Protein AF-A0A9K3D273-F1 (afdb_monomer)

Organism: NCBI:txid797122

InterPro domains:
  IPR017853 Glycoside hydrolase superfamily [SSF51445] (7-87)

Solvent-accessible surface area (backbone atoms only — not comparable to full-atom values): 5950 Å² total; per-residue (Å²): 141,81,64,66,64,63,53,50,53,51,54,56,59,64,67,64,77,63,84,46,80,44,71,42,87,85,80,72,42,43,26,36,65,80,79,64,44,76,57,82,84,44,63,51,76,54,61,43,90,50,90,68,61,60,55,39,62,68,66,84,43,99,76,52,38,65,15,70,64,49,52,54,50,37,51,75,73,65,42,76,43,72,49,74,55,82,56,70,72,65,65,71,77,106

Foldseek 3Di:
DPVPVVVVVVVVVVVPCDWDWDADPVVRFIATPVPRDTDDADEEEQFQDDPVRDADQDDDDPNGHDHPVVVVVCVVVPGDDYHYDDDPVNVVVD

Secondary structure (DSSP, 8-state):
---HHHHHHHHHHHTT----EEE-TTT--EEETTT-PBP---EEEE---SSSSS-B-SS--TTTB--HHHHHHHHHTT--EEEE---HHHHS--

Sequence (94 aa):
MRGGSTLLCVLLLVSCVLGYIRVDPVTQRFYDEEDGAQIYMHGVNAVYKAHPYIPSINGFDPETTLSQTDVDLMVEWGFNVVRLGRYQYCLRVL

Radius of gyration: 19.55 Å; Cα contacts (8 Å, |Δi|>4): 99; chains: 1; bounding box: 48×38×48 Å

pLDDT: mean 77.74, std 15.38, range [41.59, 94.06]

Mean predicted aligned error: 11.2 Å

Structure (mmCIF, N/CA/C/O backbone):
data_AF-A0A9K3D273-F1
#
_entry.id   AF-A0A9K3D273-F1
#
loop_
_atom_site.group_PDB
_atom_site.id
_atom_site.type_symbol
_atom_site.label_atom_id
_atom_site.label_alt_id
_atom_site.label_comp_id
_atom_site.label_asym_id
_atom_site.label_entity_id
_atom_site.label_seq_id
_atom_site.pdbx_PDB_ins_code
_atom_site.Cartn_x
_atom_site.Cartn_y
_atom_site.Cartn_z
_atom_site.occupancy
_atom_site.B_iso_or_equiv
_atom_site.auth_seq_id
_atom_site.auth_comp_id
_atom_site.auth_asym_id
_atom_site.auth_atom_id
_atom_site.pdbx_PDB_model_num
ATOM 1 N N . MET A 1 1 ? 34.118 12.850 31.997 1.00 46.09 1 MET A N 1
ATOM 2 C CA . MET A 1 1 ? 33.047 13.007 30.987 1.00 46.09 1 MET A CA 1
ATOM 3 C C . MET A 1 1 ? 32.674 11.622 30.441 1.00 46.09 1 MET A C 1
ATOM 5 O O . MET A 1 1 ? 33.263 11.182 29.469 1.00 46.09 1 MET A O 1
ATOM 9 N N . ARG A 1 2 ? 31.792 10.871 31.125 1.00 52.25 2 ARG A N 1
ATOM 10 C CA . ARG A 1 2 ? 31.402 9.477 30.779 1.00 52.25 2 ARG A CA 1
ATOM 11 C C . ARG A 1 2 ? 29.894 9.321 30.480 1.00 52.25 2 ARG A C 1
ATOM 13 O O . ARG A 1 2 ? 29.401 8.208 30.408 1.00 52.25 2 ARG A O 1
ATOM 20 N N . GLY A 1 3 ? 29.163 10.429 30.318 1.00 54.88 3 GLY A N 1
ATOM 21 C CA . GLY A 1 3 ? 27.700 10.434 30.149 1.00 54.88 3 GLY A CA 1
ATOM 22 C C . GLY A 1 3 ? 27.190 10.390 28.703 1.00 54.88 3 GLY A C 1
ATOM 23 O O . GLY A 1 3 ? 25.988 10.307 28.500 1.00 54.88 3 GLY A O 1
ATOM 24 N N . GLY A 1 4 ? 28.071 10.455 27.696 1.00 58.66 4 GLY A N 1
ATOM 25 C CA . GLY A 1 4 ? 27.648 10.512 26.287 1.00 58.66 4 GLY A CA 1
ATOM 26 C C . GLY A 1 4 ? 27.147 9.176 25.729 1.00 58.66 4 GLY A C 1
ATOM 27 O O . GLY A 1 4 ? 26.215 9.157 24.936 1.00 58.66 4 GLY A O 1
ATOM 28 N N . SER A 1 5 ? 27.726 8.056 26.176 1.00 59.41 5 SER A N 1
ATOM 29 C CA . SER A 1 5 ? 27.402 6.716 25.659 1.00 59.41 5 SER A CA 1
ATOM 30 C C . SER A 1 5 ? 26.043 6.208 26.158 1.00 59.41 5 SER A C 1
ATOM 32 O O . SER A 1 5 ? 25.238 5.697 25.386 1.00 59.41 5 SER A O 1
ATOM 34 N N . THR A 1 6 ? 25.724 6.436 27.435 1.00 65.12 6 THR A N 1
ATOM 35 C CA . THR A 1 6 ? 24.417 6.086 28.009 1.00 65.12 6 THR A CA 1
ATOM 36 C C . THR A 1 6 ? 23.284 6.952 27.463 1.00 65.12 6 THR A C 1
ATOM 38 O O . THR A 1 6 ? 22.208 6.426 27.200 1.00 65.12 6 THR A O 1
ATOM 41 N N . LEU A 1 7 ? 23.520 8.249 27.231 1.00 61.31 7 LEU A N 1
ATOM 42 C CA . LEU A 1 7 ? 22.524 9.140 26.626 1.00 61.31 7 LEU A CA 1
ATO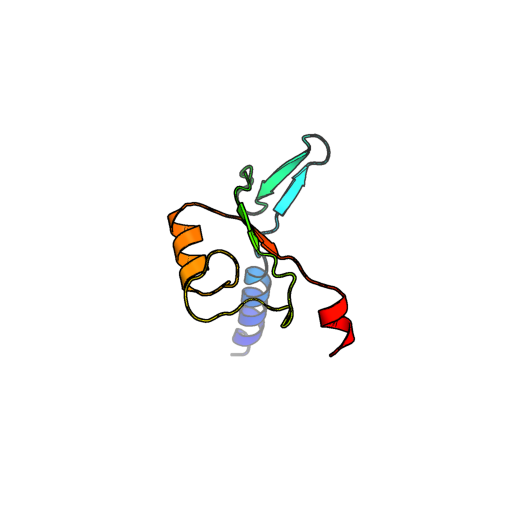M 43 C C . LEU A 1 7 ? 22.220 8.750 25.167 1.00 61.31 7 LEU A C 1
ATOM 45 O O . LEU A 1 7 ? 21.060 8.741 24.766 1.00 61.31 7 LEU A O 1
ATOM 49 N N . LEU A 1 8 ? 23.249 8.363 24.402 1.00 62.69 8 LEU A N 1
ATOM 50 C CA . LEU A 1 8 ? 23.110 7.876 23.027 1.00 62.69 8 LEU A CA 1
ATOM 51 C C . LEU A 1 8 ? 22.313 6.563 22.959 1.00 62.69 8 LEU A C 1
ATOM 53 O O . LEU A 1 8 ? 21.435 6.430 22.111 1.00 62.69 8 LEU A O 1
ATOM 57 N N . CYS A 1 9 ? 22.561 5.623 23.878 1.00 58.00 9 CYS A N 1
ATOM 58 C CA . CYS A 1 9 ? 21.781 4.384 23.970 1.00 58.00 9 CYS A CA 1
ATOM 59 C C . CYS A 1 9 ? 20.304 4.639 24.306 1.00 58.00 9 CYS A C 1
ATOM 61 O O . CYS A 1 9 ? 19.437 3.979 23.743 1.00 58.00 9 CYS A O 1
ATOM 63 N N . VAL A 1 10 ? 19.995 5.601 25.184 1.00 60.97 10 VAL A N 1
ATOM 64 C CA . VAL A 1 10 ? 18.600 5.963 25.500 1.00 60.97 10 VAL A CA 1
ATOM 65 C C . VAL A 1 10 ? 17.912 6.634 24.305 1.00 60.97 10 VAL A C 1
ATOM 67 O O . VAL A 1 10 ? 16.777 6.288 23.994 1.00 60.97 10 VAL A O 1
ATOM 70 N N . LEU A 1 11 ? 18.602 7.521 23.581 1.00 59.84 11 LEU A N 1
ATOM 71 C CA . LEU A 1 11 ? 18.090 8.132 22.344 1.00 59.84 11 LEU A CA 1
ATOM 72 C C . LEU A 1 11 ? 17.805 7.094 21.243 1.00 59.84 11 LEU A C 1
ATOM 74 O O . LEU A 1 11 ? 16.778 7.180 20.572 1.00 59.84 11 LEU A O 1
ATOM 78 N N . LEU A 1 12 ? 18.665 6.082 21.097 1.00 59.28 12 LEU A N 1
ATOM 79 C CA . LEU A 1 12 ? 18.462 4.973 20.155 1.00 59.28 12 LEU A CA 1
ATOM 80 C C . LEU A 1 12 ? 17.267 4.082 20.528 1.00 59.28 12 LEU A C 1
ATOM 82 O O . LEU A 1 12 ? 16.562 3.614 19.639 1.00 59.28 12 LEU A O 1
ATOM 86 N N . LEU A 1 13 ? 17.008 3.871 21.822 1.00 57.16 13 LEU A N 1
ATOM 87 C CA . LEU A 1 13 ? 15.851 3.094 22.282 1.00 57.16 13 LEU A CA 1
ATOM 88 C C . LEU A 1 13 ? 14.521 3.833 22.060 1.00 57.16 13 LEU A C 1
ATOM 90 O O . LEU A 1 13 ? 13.526 3.193 21.731 1.00 57.16 13 LEU A O 1
ATOM 94 N N . VAL A 1 14 ? 14.501 5.166 22.186 1.00 55.00 14 VAL A N 1
ATOM 95 C CA . VAL A 1 14 ? 13.298 5.992 21.953 1.00 55.00 14 VAL A CA 1
ATOM 96 C C . VAL A 1 14 ? 12.941 6.084 20.462 1.00 55.00 14 VAL A C 1
ATOM 98 O O . VAL A 1 14 ? 11.767 6.105 20.116 1.00 55.00 14 VAL A O 1
ATOM 101 N N . SER A 1 15 ? 13.930 6.049 19.566 1.00 55.59 15 SER A N 1
ATOM 102 C CA . SER A 1 15 ? 13.715 6.037 18.108 1.00 55.59 15 SER A CA 1
ATOM 103 C C . SER A 1 15 ? 13.076 4.743 17.576 1.00 55.59 15 SER A C 1
ATOM 105 O O . SER A 1 15 ? 12.717 4.687 16.402 1.00 55.59 15 SER A O 1
ATOM 107 N N . CYS A 1 16 ? 12.959 3.693 18.392 1.00 48.44 16 CYS A N 1
ATOM 108 C CA . CYS A 1 16 ? 12.460 2.389 17.950 1.00 48.44 16 CYS A CA 1
ATOM 109 C C . CYS A 1 16 ? 10.923 2.275 17.982 1.00 48.44 16 CYS A C 1
ATOM 111 O O . CYS A 1 16 ? 10.381 1.209 17.693 1.00 48.44 16 CYS A O 1
ATOM 113 N N . VAL A 1 17 ? 10.205 3.354 18.311 1.00 53.16 17 VAL A N 1
ATOM 114 C CA . VAL A 1 17 ? 8.744 3.423 18.153 1.00 53.16 17 VAL A CA 1
ATOM 115 C C . VAL A 1 17 ? 8.435 3.680 16.675 1.00 53.16 17 VAL A C 1
ATOM 117 O O . VAL A 1 17 ? 8.041 4.765 16.275 1.00 53.16 17 VAL A O 1
ATOM 120 N N . LEU A 1 18 ? 8.732 2.688 15.838 1.00 56.00 18 LEU A N 1
ATOM 121 C CA . LEU A 1 18 ? 8.370 2.667 14.425 1.00 56.00 18 LEU A CA 1
ATOM 122 C C . LEU A 1 18 ? 6.896 2.270 14.302 1.00 56.00 18 LEU A C 1
ATOM 124 O O . LEU A 1 18 ? 6.476 1.289 14.922 1.00 56.00 18 LEU A O 1
ATOM 128 N N . GLY A 1 19 ? 6.152 3.044 13.505 1.00 60.12 19 GLY A N 1
ATOM 129 C CA . GLY A 1 19 ? 4.711 2.936 13.274 1.00 60.12 19 GLY A CA 1
ATOM 130 C C . GLY A 1 19 ? 4.204 1.497 13.218 1.00 60.12 19 GLY A C 1
ATOM 131 O O . GLY A 1 19 ? 4.597 0.693 12.368 1.00 60.12 19 GLY A O 1
ATOM 132 N N . TYR A 1 20 ? 3.328 1.174 14.163 1.00 81.12 20 TYR A N 1
ATOM 133 C CA . TYR A 1 20 ? 2.662 -0.114 14.266 1.00 81.12 20 TYR A CA 1
ATOM 134 C C . TYR A 1 20 ? 1.211 0.060 13.827 1.00 81.12 20 TYR A C 1
ATOM 136 O O . TYR A 1 20 ? 0.527 0.978 14.270 1.00 81.12 20 TYR A O 1
ATOM 144 N N . ILE A 1 21 ? 0.722 -0.830 12.966 1.00 87.56 21 ILE A N 1
ATOM 145 C CA . ILE A 1 21 ? -0.689 -0.844 12.574 1.00 87.56 21 ILE A CA 1
ATOM 146 C C . ILE A 1 21 ? -1.433 -1.758 13.544 1.00 87.56 21 ILE A C 1
ATOM 148 O O . ILE A 1 21 ? -1.158 -2.961 13.597 1.00 87.56 21 ILE A O 1
ATOM 152 N N . ARG A 1 22 ? -2.409 -1.215 14.274 1.00 89.94 22 ARG A N 1
ATOM 153 C CA . ARG A 1 22 ? -3.301 -2.015 15.126 1.00 89.94 22 ARG A CA 1
ATOM 154 C C . ARG A 1 22 ? -4.624 -2.311 14.442 1.00 89.94 22 ARG A C 1
ATOM 156 O O . ARG A 1 22 ? -5.102 -1.548 13.605 1.00 89.94 22 ARG A O 1
ATOM 163 N N . VAL A 1 23 ? -5.243 -3.406 14.869 1.00 90.62 23 VAL A N 1
ATOM 164 C CA . VAL A 1 23 ? -6.618 -3.760 14.513 1.00 90.62 23 VAL A CA 1
ATOM 165 C C . VAL A 1 23 ? -7.460 -3.705 15.775 1.00 90.62 23 VAL A C 1
ATOM 167 O O . VAL A 1 23 ? -7.155 -4.385 16.753 1.00 90.62 23 VAL A O 1
ATOM 170 N N . ASP A 1 24 ? -8.522 -2.910 15.754 1.00 90.56 24 ASP A N 1
ATOM 171 C CA . ASP A 1 24 ? -9.519 -2.923 16.822 1.00 90.56 24 ASP A CA 1
ATOM 172 C C . ASP A 1 24 ? -10.417 -4.169 16.659 1.00 90.56 24 ASP A C 1
ATOM 174 O O . ASP A 1 24 ? -11.091 -4.296 15.634 1.00 90.56 24 ASP A O 1
ATOM 178 N N . PRO A 1 25 ? -10.457 -5.101 17.630 1.00 90.50 25 PRO A N 1
ATOM 179 C CA . PRO A 1 25 ? -11.245 -6.329 17.518 1.00 90.50 25 PRO A CA 1
ATOM 180 C C . PRO A 1 25 ? -12.762 -6.090 17.562 1.00 90.50 25 PRO A C 1
ATOM 182 O O . PRO A 1 25 ? -13.517 -6.957 17.124 1.00 90.50 25 PRO A O 1
ATOM 185 N N . VAL A 1 26 ? -13.217 -4.944 18.082 1.00 93.19 26 VAL A N 1
ATOM 186 C CA . VAL A 1 26 ? -14.641 -4.598 18.188 1.00 93.19 26 VAL A CA 1
ATOM 187 C C . VAL A 1 26 ? -15.121 -3.941 16.900 1.00 93.19 26 VAL A C 1
ATOM 189 O O . VAL A 1 26 ? -16.138 -4.348 16.343 1.00 93.19 26 VAL A O 1
ATOM 192 N N . THR A 1 27 ? -14.391 -2.936 16.409 1.00 91.75 27 THR A N 1
ATOM 193 C CA . THR A 1 27 ? -14.783 -2.195 15.197 1.00 91.75 27 THR A CA 1
ATOM 194 C C . THR A 1 27 ? -14.233 -2.794 13.901 1.00 91.75 27 THR A C 1
ATOM 196 O O . THR A 1 27 ? -14.693 -2.411 12.826 1.00 91.75 27 THR A O 1
ATOM 199 N N . GLN A 1 28 ? -13.284 -3.734 13.993 1.00 91.38 28 GLN A N 1
ATOM 200 C CA . GLN A 1 28 ? -12.591 -4.388 12.872 1.00 91.38 28 GLN A CA 1
ATOM 201 C C . GLN A 1 28 ? -11.894 -3.405 11.918 1.00 91.38 28 GLN A C 1
ATOM 203 O O . GLN A 1 28 ? -11.794 -3.645 10.715 1.00 91.38 28 GLN A O 1
ATOM 208 N N . ARG A 1 29 ? -11.415 -2.278 12.452 1.00 91.25 29 ARG A N 1
ATOM 209 C CA . ARG A 1 29 ? -10.740 -1.218 11.692 1.00 91.25 29 ARG A CA 1
ATOM 210 C C . ARG A 1 29 ? -9.244 -1.198 11.966 1.00 91.25 29 ARG A C 1
ATOM 212 O O . ARG A 1 29 ? -8.801 -1.548 13.060 1.00 91.25 29 ARG A O 1
ATOM 219 N N . PHE A 1 30 ? -8.495 -0.746 10.964 1.00 91.75 30 PHE A N 1
ATOM 220 C CA . PHE A 1 30 ? -7.065 -0.486 11.068 1.00 91.75 30 PHE A CA 1
ATOM 221 C C . PHE A 1 30 ? -6.826 0.928 11.580 1.00 91.75 30 PHE A C 1
ATOM 223 O O . PHE A 1 30 ? -7.436 1.877 11.081 1.00 91.75 30 PHE A O 1
ATOM 230 N N . TYR A 1 31 ? -5.916 1.059 12.536 1.00 90.88 31 TYR A N 1
ATOM 231 C CA . TYR A 1 31 ? -5.487 2.344 13.066 1.00 90.88 31 TYR A CA 1
ATOM 232 C C . TYR A 1 31 ? -3.970 2.434 13.082 1.00 90.88 31 TYR A C 1
ATOM 234 O O . TYR A 1 31 ? -3.287 1.434 13.322 1.00 90.88 31 TYR A O 1
ATOM 242 N N . ASP A 1 32 ? -3.475 3.641 12.846 1.00 87.31 32 ASP A N 1
ATOM 243 C CA . ASP A 1 32 ? -2.093 3.993 13.127 1.00 87.31 32 ASP A CA 1
ATOM 244 C C . ASP A 1 32 ? -1.915 4.140 14.643 1.00 87.31 32 ASP A C 1
ATOM 246 O O . ASP A 1 32 ? -2.725 4.798 15.305 1.00 87.31 32 ASP A O 1
ATOM 250 N N . GLU A 1 33 ? -0.903 3.498 15.220 1.00 81.12 33 GLU A N 1
ATOM 251 C CA . GLU A 1 33 ? -0.580 3.684 16.636 1.00 81.12 33 GLU A CA 1
ATOM 252 C C . GLU A 1 33 ? 0.080 5.030 16.928 1.00 81.12 33 GLU A C 1
ATOM 254 O O . GLU A 1 33 ? -0.023 5.503 18.059 1.00 81.12 33 GLU A O 1
ATOM 259 N N . GLU A 1 34 ? 0.725 5.655 15.942 1.00 80.38 34 GLU A N 1
ATOM 260 C CA . GLU A 1 34 ? 1.400 6.939 16.139 1.00 80.38 34 GLU A CA 1
ATOM 261 C C . GLU A 1 34 ? 0.380 8.080 16.245 1.00 80.38 34 GLU A C 1
ATOM 263 O O . GLU A 1 34 ? 0.332 8.793 17.248 1.00 80.38 34 GLU A O 1
ATOM 268 N N . ASP A 1 35 ? -0.507 8.184 15.253 1.00 79.88 35 ASP A N 1
ATOM 269 C CA . ASP A 1 35 ? -1.465 9.290 15.145 1.00 79.88 35 ASP A CA 1
ATOM 270 C C . ASP A 1 35 ? -2.871 8.943 15.661 1.00 79.88 35 ASP A C 1
ATOM 272 O O . ASP A 1 35 ? -3.735 9.814 15.797 1.00 79.88 35 ASP A O 1
ATOM 276 N N . GLY A 1 36 ? -3.161 7.659 15.900 1.00 82.50 36 GLY A N 1
ATOM 277 C CA . GLY A 1 36 ? -4.515 7.184 16.209 1.00 82.50 36 GLY A CA 1
ATOM 278 C C . GLY A 1 36 ? -5.500 7.305 15.038 1.00 82.50 36 GLY A C 1
ATOM 279 O O . GLY A 1 36 ? -6.698 7.061 15.212 1.00 82.50 36 GLY A O 1
ATOM 280 N N . ALA A 1 37 ? -5.021 7.687 13.852 1.00 87.50 37 ALA A N 1
ATOM 281 C CA . ALA A 1 37 ? -5.825 7.856 12.652 1.00 87.50 37 ALA A CA 1
ATOM 282 C C . ALA A 1 37 ? -6.295 6.503 12.102 1.00 87.50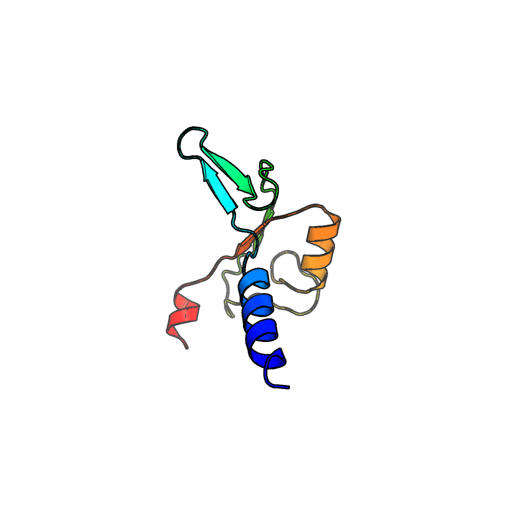 37 ALA A C 1
ATOM 284 O O . ALA A 1 37 ? -5.585 5.501 12.168 1.00 87.50 37 ALA A O 1
ATOM 285 N N . GLN A 1 38 ? -7.502 6.466 11.531 1.00 90.81 38 GLN A N 1
ATOM 286 C CA . GLN A 1 38 ? -7.984 5.274 10.838 1.00 90.81 38 GLN A CA 1
ATOM 287 C C . GLN A 1 38 ? -7.285 5.143 9.479 1.00 90.81 38 GLN A C 1
ATOM 289 O O . GLN A 1 38 ? -7.302 6.080 8.680 1.00 90.81 38 GLN A O 1
ATOM 294 N N . ILE A 1 39 ? -6.739 3.963 9.191 1.00 90.50 39 ILE A N 1
ATOM 295 C CA . ILE A 1 39 ? -6.028 3.683 7.941 1.00 90.50 39 ILE A CA 1
ATOM 296 C C . ILE A 1 39 ? -6.977 3.018 6.940 1.00 90.50 39 ILE A C 1
ATOM 298 O O . ILE A 1 39 ? -7.623 2.011 7.239 1.00 90.50 39 ILE A O 1
ATOM 302 N N . TYR A 1 40 ? -7.008 3.552 5.720 1.00 91.62 40 TYR A N 1
ATOM 303 C CA . TYR A 1 40 ? -7.648 2.923 4.566 1.00 91.62 40 TYR A CA 1
ATOM 304 C C . TYR A 1 40 ? -6.575 2.429 3.606 1.00 91.62 40 TYR A C 1
ATOM 306 O O . TYR A 1 40 ? -5.819 3.225 3.060 1.00 91.62 40 TYR A O 1
ATOM 314 N N . MET A 1 41 ? -6.492 1.113 3.421 1.00 91.19 41 MET A 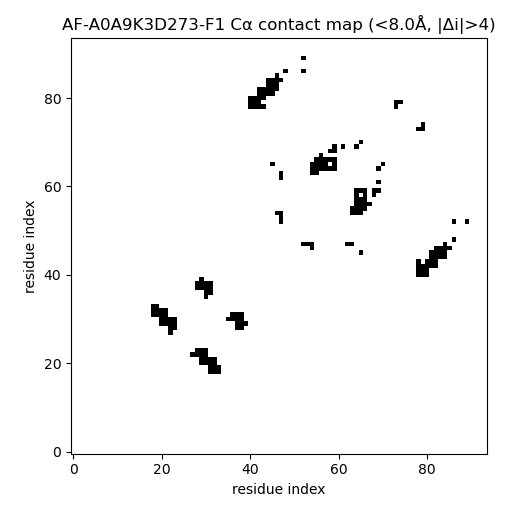N 1
ATOM 315 C CA . MET A 1 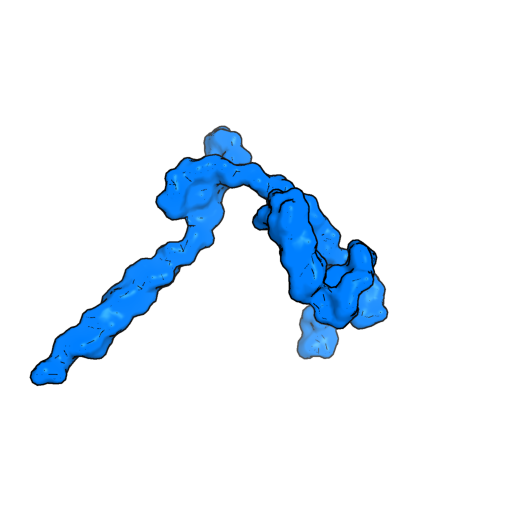41 ? -5.477 0.493 2.573 1.00 91.19 41 MET A CA 1
ATOM 316 C C . MET A 1 41 ? -5.994 0.346 1.139 1.00 91.19 41 MET A C 1
ATOM 318 O O . MET A 1 41 ? -6.923 -0.422 0.882 1.00 91.19 41 MET A O 1
ATOM 322 N N . HIS A 1 42 ? -5.367 1.059 0.210 1.00 92.38 42 HIS A N 1
ATOM 323 C CA . HIS A 1 42 ? -5.609 0.980 -1.225 1.00 92.38 42 HIS A CA 1
ATOM 324 C C . HIS A 1 42 ? -4.300 0.609 -1.907 1.00 92.38 42 HIS A C 1
ATOM 326 O O . HIS A 1 42 ? -3.294 1.305 -1.785 1.00 92.38 42 HIS A O 1
ATOM 332 N N . GLY A 1 43 ? -4.298 -0.517 -2.609 1.00 89.75 43 GLY A N 1
ATOM 333 C CA . GLY A 1 43 ? -3.056 -1.093 -3.087 1.00 89.75 43 GLY A CA 1
ATOM 334 C C . GLY A 1 43 ? -3.223 -2.120 -4.179 1.00 89.75 43 GLY A C 1
ATOM 335 O O . GLY A 1 43 ? -4.333 -2.427 -4.616 1.00 89.75 43 GLY A O 1
ATOM 336 N N . VAL A 1 44 ? -2.086 -2.677 -4.579 1.00 88.69 44 VAL A N 1
ATOM 337 C CA . VAL A 1 44 ? -1.978 -3.651 -5.667 1.00 88.69 44 VAL A CA 1
ATOM 338 C C . VAL A 1 44 ? -1.383 -4.969 -5.173 1.00 88.69 44 VAL A C 1
ATOM 340 O O . VAL A 1 44 ? -0.748 -5.047 -4.118 1.00 88.69 44 VAL A O 1
ATOM 343 N N . ASN A 1 45 ? -1.600 -6.038 -5.938 1.00 88.19 45 ASN A N 1
ATOM 344 C CA . ASN A 1 45 ? -0.926 -7.314 -5.719 1.00 88.19 45 ASN A CA 1
ATOM 345 C C . ASN A 1 45 ? 0.291 -7.378 -6.648 1.00 88.19 45 ASN A C 1
ATOM 347 O O . ASN A 1 45 ? 0.113 -7.378 -7.861 1.00 88.19 45 ASN A O 1
ATOM 351 N N . ALA A 1 46 ? 1.496 -7.500 -6.096 1.00 85.31 46 ALA A N 1
ATOM 352 C CA . ALA A 1 46 ? 2.710 -7.736 -6.876 1.00 85.31 46 ALA A CA 1
ATOM 353 C C . ALA A 1 46 ? 3.095 -9.214 -6.742 1.00 85.31 46 ALA A C 1
ATOM 355 O O . ALA A 1 46 ? 3.582 -9.668 -5.700 1.00 85.31 46 ALA A O 1
ATOM 356 N N . VAL A 1 47 ? 2.768 -10.000 -7.771 1.00 83.38 47 VAL A N 1
ATOM 357 C CA . VAL A 1 47 ? 2.802 -11.464 -7.712 1.00 83.38 47 VAL A CA 1
ATOM 358 C C . VAL A 1 47 ? 3.339 -12.038 -9.022 1.00 83.38 47 VAL A C 1
ATOM 360 O O . VAL A 1 47 ? 2.601 -12.139 -9.997 1.00 83.38 47 VAL A O 1
ATOM 363 N N . TYR A 1 48 ? 4.582 -12.522 -9.015 1.00 82.25 48 TYR A N 1
ATOM 364 C CA . TYR A 1 48 ? 5.200 -13.140 -10.191 1.00 82.25 48 TYR A CA 1
ATOM 365 C C . TYR A 1 48 ? 5.238 -14.673 -10.087 1.00 82.25 48 TYR A C 1
ATOM 367 O O . TYR A 1 48 ? 5.900 -15.232 -9.217 1.00 82.25 48 TYR A O 1
ATOM 375 N N . LYS A 1 49 ? 4.477 -15.360 -10.949 1.00 80.25 49 LYS A N 1
ATOM 376 C CA . LYS A 1 49 ? 4.203 -16.816 -10.876 1.00 80.25 49 LYS A CA 1
ATOM 377 C C . LYS A 1 49 ? 5.151 -17.694 -11.686 1.00 80.25 49 LYS A C 1
ATOM 379 O O . LYS A 1 49 ? 5.103 -18.914 -11.541 1.00 80.25 49 LYS A O 1
ATOM 384 N N . ALA A 1 50 ? 5.952 -17.096 -12.557 1.00 79.69 50 ALA A N 1
ATOM 385 C CA . ALA A 1 50 ? 6.847 -17.813 -13.452 1.00 79.69 50 ALA A CA 1
ATOM 386 C C . ALA A 1 50 ? 8.279 -17.810 -12.909 1.00 79.69 50 ALA A C 1
ATOM 388 O O . ALA A 1 50 ? 8.645 -16.980 -12.086 1.00 79.69 50 ALA A O 1
ATOM 389 N N . HIS A 1 51 ? 9.101 -18.750 -13.368 1.00 77.69 51 HIS A N 1
ATOM 390 C CA . HIS A 1 51 ? 10.531 -18.719 -13.084 1.00 77.69 51 HIS A CA 1
ATOM 391 C C . HIS A 1 51 ? 11.204 -17.579 -13.881 1.00 77.69 51 HIS A C 1
ATOM 393 O O . HIS A 1 51 ? 10.896 -17.438 -15.066 1.00 77.69 51 HIS A O 1
ATOM 399 N N . PRO A 1 52 ? 12.153 -16.815 -13.303 1.00 73.62 52 PRO A N 1
ATOM 400 C CA . PRO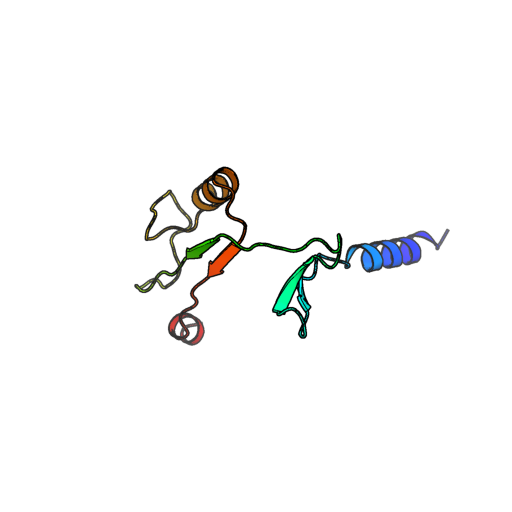 A 1 52 ? 12.596 -16.835 -11.905 1.00 73.62 52 PRO A CA 1
ATOM 401 C C . PRO A 1 52 ? 11.515 -16.218 -11.009 1.00 73.62 52 PRO A C 1
ATOM 403 O O . PRO A 1 52 ? 11.054 -15.133 -11.309 1.00 73.62 52 PRO A O 1
ATOM 406 N N . TYR A 1 53 ? 11.100 -16.884 -9.924 1.00 80.12 53 TYR A N 1
ATOM 407 C CA . TYR A 1 53 ? 9.943 -16.505 -9.075 1.00 80.12 53 TYR A CA 1
ATOM 408 C C . TYR A 1 53 ? 10.092 -15.171 -8.302 1.00 80.12 53 TYR A C 1
ATOM 410 O O . TYR A 1 53 ? 9.425 -14.950 -7.290 1.00 80.12 53 TYR A O 1
ATOM 418 N N . ILE A 1 54 ? 11.000 -14.310 -8.751 1.00 81.62 54 ILE A N 1
ATOM 419 C CA . ILE A 1 54 ? 11.316 -12.981 -8.253 1.00 81.62 54 ILE A CA 1
ATOM 420 C C . ILE A 1 54 ? 11.099 -12.022 -9.435 1.00 81.62 54 ILE A C 1
ATOM 422 O O . ILE A 1 54 ? 11.684 -12.255 -10.496 1.00 81.62 54 ILE A O 1
ATOM 426 N N . PRO A 1 55 ? 10.271 -10.975 -9.283 1.00 82.56 55 PRO A N 1
ATOM 427 C CA . PRO A 1 55 ? 10.049 -9.999 -10.344 1.00 82.56 55 PRO A CA 1
ATOM 428 C C . PRO A 1 55 ? 11.347 -9.269 -10.706 1.00 82.56 55 PRO A C 1
ATOM 430 O O . PRO A 1 55 ? 12.262 -9.140 -9.886 1.00 82.56 55 PRO A O 1
ATOM 433 N N . SER A 1 56 ? 11.427 -8.773 -11.938 1.00 82.31 56 SER A N 1
ATOM 434 C CA . SER A 1 56 ? 12.559 -7.955 -12.370 1.00 82.31 56 SER A CA 1
ATOM 435 C C . SER A 1 56 ? 12.573 -6.629 -11.606 1.00 82.31 56 SER A C 1
ATOM 437 O O . SER A 1 56 ? 11.546 -5.979 -11.436 1.00 82.31 56 SER A O 1
ATOM 439 N N . ILE A 1 57 ? 13.757 -6.196 -11.180 1.00 87.38 57 ILE A N 1
ATOM 440 C CA . ILE A 1 57 ? 13.969 -4.870 -10.576 1.00 87.38 57 ILE A CA 1
ATOM 441 C C . ILE A 1 57 ? 14.395 -3.820 -11.612 1.00 87.38 57 ILE A C 1
ATOM 443 O O . ILE A 1 57 ? 14.681 -2.681 -11.255 1.00 87.38 57 ILE A O 1
ATOM 447 N N . ASN A 1 58 ? 14.471 -4.208 -12.889 1.00 87.00 58 ASN A N 1
ATOM 448 C CA . ASN A 1 58 ? 14.950 -3.369 -13.982 1.00 87.00 58 ASN A CA 1
ATOM 449 C C . ASN A 1 58 ? 13.805 -3.006 -14.929 1.00 87.00 58 ASN A C 1
ATOM 451 O O . ASN A 1 58 ? 13.114 -3.900 -15.421 1.00 87.00 58 ASN A O 1
ATOM 455 N N . GLY A 1 59 ? 13.694 -1.717 -15.257 1.00 85.25 59 GLY A N 1
ATOM 456 C CA . GLY A 1 59 ? 12.678 -1.198 -16.172 1.00 85.25 59 GLY A CA 1
ATOM 457 C C . GLY A 1 59 ? 11.290 -1.093 -15.539 1.00 85.25 59 GLY A C 1
ATOM 458 O O . GLY A 1 59 ? 11.136 -1.219 -14.328 1.00 85.25 59 GLY A O 1
ATOM 459 N N . PHE A 1 60 ? 10.297 -0.837 -16.384 1.00 85.56 60 PHE A N 1
ATOM 460 C CA . PHE A 1 60 ? 8.889 -0.786 -16.010 1.00 85.56 60 PHE A CA 1
ATOM 461 C C . PHE A 1 60 ? 8.110 -1.738 -16.917 1.00 85.56 60 PHE A C 1
ATOM 463 O O . PHE A 1 60 ? 8.102 -1.566 -18.138 1.00 85.56 60 PHE A O 1
ATOM 470 N N . ASP A 1 61 ? 7.483 -2.735 -16.310 1.00 83.19 61 ASP A N 1
ATOM 471 C CA . ASP A 1 61 ? 6.546 -3.657 -16.926 1.00 83.19 61 ASP A CA 1
ATOM 472 C C . ASP A 1 61 ? 5.469 -4.021 -15.887 1.00 83.19 61 ASP A C 1
ATOM 474 O O . ASP A 1 61 ? 5.781 -4.601 -14.844 1.00 83.19 61 ASP A O 1
ATOM 478 N N . PRO A 1 62 ? 4.190 -3.722 -16.161 1.00 80.06 62 PRO A N 1
ATOM 479 C CA . PRO A 1 62 ? 3.124 -3.834 -15.167 1.00 80.06 62 PRO A CA 1
ATOM 480 C C . PRO A 1 62 ? 2.846 -5.272 -14.699 1.00 80.06 62 PRO A C 1
ATOM 482 O O . PRO A 1 62 ? 2.112 -5.462 -13.728 1.00 80.06 62 PRO A O 1
ATOM 485 N N . GLU A 1 63 ? 3.386 -6.289 -15.378 1.00 80.44 63 GLU A N 1
ATOM 486 C CA . GLU A 1 63 ? 3.163 -7.698 -15.048 1.00 80.44 63 GLU A CA 1
ATOM 487 C C . GLU A 1 63 ? 4.384 -8.363 -14.402 1.00 80.44 63 GLU A C 1
ATOM 489 O O . GLU A 1 63 ? 4.242 -9.305 -13.612 1.00 80.44 63 GLU A O 1
ATOM 494 N N . THR A 1 64 ? 5.586 -7.907 -14.750 1.00 82.62 64 THR A N 1
ATOM 495 C CA . THR A 1 64 ? 6.827 -8.645 -14.486 1.00 82.62 64 THR A CA 1
ATOM 496 C C . THR A 1 64 ? 7.852 -7.875 -13.661 1.00 82.62 64 THR A C 1
ATOM 498 O O . THR A 1 64 ? 8.795 -8.504 -13.161 1.00 82.62 64 THR A O 1
ATOM 501 N N . THR A 1 65 ? 7.680 -6.561 -13.464 1.00 84.00 65 THR A N 1
ATOM 502 C CA . THR A 1 65 ? 8.608 -5.751 -12.666 1.00 84.00 65 THR A CA 1
ATOM 503 C C . THR A 1 65 ? 8.043 -5.337 -11.314 1.00 84.00 65 THR A C 1
ATOM 505 O O . THR A 1 65 ? 6.839 -5.258 -11.082 1.00 84.00 65 THR A O 1
ATOM 508 N N . LEU A 1 66 ? 8.966 -5.114 -10.383 1.00 87.38 66 LEU A N 1
ATOM 509 C CA . LEU A 1 66 ? 8.747 -4.361 -9.156 1.00 87.38 66 LEU A CA 1
ATOM 510 C C . LEU A 1 66 ? 10.021 -3.543 -8.904 1.00 87.38 66 LEU A C 1
ATOM 512 O O . LEU A 1 66 ? 10.833 -3.870 -8.034 1.00 87.38 66 LEU A O 1
ATOM 516 N N . SER A 1 67 ? 10.248 -2.550 -9.764 1.00 89.62 67 SER A N 1
ATOM 517 C CA . SER A 1 67 ? 11.405 -1.656 -9.752 1.00 89.62 67 SER A CA 1
ATOM 518 C C . SER A 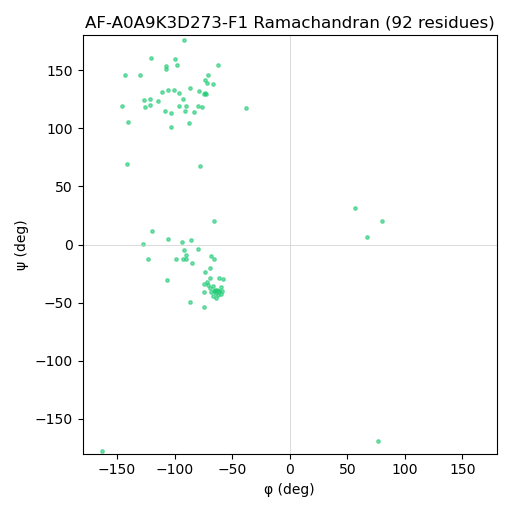1 67 ? 11.140 -0.383 -8.941 1.00 89.62 67 SER A C 1
ATOM 520 O O . SER A 1 67 ? 10.031 -0.137 -8.469 1.00 89.62 67 SER A O 1
ATOM 522 N N . GLN A 1 68 ? 12.161 0.468 -8.803 1.00 90.00 68 GLN A N 1
ATOM 523 C CA . GLN A 1 68 ? 11.992 1.778 -8.171 1.00 90.00 68 GLN A CA 1
ATOM 524 C C . GLN A 1 68 ? 10.970 2.648 -8.919 1.00 90.00 68 GLN A C 1
ATOM 526 O O . GLN A 1 68 ? 10.176 3.330 -8.285 1.00 90.00 68 GLN A O 1
ATOM 531 N N . THR A 1 69 ? 10.928 2.572 -10.252 1.00 89.94 69 THR A N 1
ATOM 532 C CA . THR A 1 69 ? 9.957 3.323 -11.059 1.00 89.94 69 THR A CA 1
ATOM 533 C C . THR A 1 69 ? 8.524 2.873 -10.781 1.00 89.94 69 THR A C 1
ATOM 535 O O . THR A 1 69 ? 7.639 3.717 -10.680 1.00 89.94 69 THR A O 1
ATOM 538 N N . ASP A 1 70 ? 8.294 1.567 -10.598 1.00 90.12 70 ASP A N 1
ATOM 539 C CA . ASP A 1 70 ? 6.982 1.051 -10.186 1.00 90.12 70 ASP A CA 1
ATOM 540 C C . ASP A 1 70 ? 6.564 1.636 -8.828 1.00 90.12 70 ASP A C 1
ATOM 542 O O . ASP A 1 70 ? 5.415 2.035 -8.646 1.00 90.12 70 ASP A O 1
ATOM 546 N N . VAL A 1 71 ? 7.501 1.723 -7.876 1.00 90.94 71 VAL A N 1
ATOM 547 C CA . VAL A 1 71 ? 7.258 2.305 -6.545 1.00 90.94 71 VAL A CA 1
ATOM 548 C C . VAL A 1 71 ? 6.924 3.791 -6.637 1.00 90.94 71 VAL A C 1
ATOM 550 O O . VAL A 1 71 ? 5.944 4.223 -6.031 1.00 90.94 71 VAL A O 1
ATOM 553 N N . ASP A 1 72 ? 7.688 4.554 -7.414 1.00 92.31 72 ASP A N 1
ATOM 554 C CA . ASP A 1 72 ? 7.478 5.994 -7.571 1.00 92.31 72 ASP A CA 1
ATOM 555 C C . ASP A 1 72 ? 6.102 6.284 -8.194 1.00 92.31 72 ASP A C 1
ATOM 557 O O . ASP A 1 72 ? 5.358 7.127 -7.690 1.00 92.31 72 ASP A O 1
ATOM 561 N N . LEU A 1 73 ? 5.714 5.516 -9.220 1.00 91.62 73 LEU A N 1
ATOM 562 C CA . LEU A 1 73 ? 4.388 5.602 -9.838 1.00 91.62 73 LEU A CA 1
ATOM 563 C C . LEU A 1 73 ? 3.273 5.198 -8.868 1.00 91.62 73 LEU A C 1
ATOM 565 O O . LEU A 1 73 ? 2.230 5.844 -8.824 1.00 91.62 73 LEU A O 1
ATOM 569 N N . MET A 1 74 ? 3.480 4.160 -8.052 1.00 91.38 74 MET A N 1
ATOM 570 C CA . MET A 1 74 ? 2.497 3.764 -7.040 1.00 91.38 74 MET A CA 1
ATOM 571 C C . MET A 1 74 ? 2.263 4.868 -6.003 1.00 91.38 74 MET A C 1
ATOM 573 O O . MET A 1 74 ? 1.114 5.105 -5.624 1.00 91.38 74 MET A O 1
ATOM 577 N N . VAL A 1 75 ? 3.324 5.558 -5.577 1.00 92.81 75 VAL A N 1
ATOM 578 C CA . VAL A 1 75 ? 3.227 6.711 -4.669 1.00 92.81 75 VAL A CA 1
ATOM 579 C C . VAL A 1 75 ? 2.519 7.880 -5.353 1.00 92.81 75 VAL A C 1
ATOM 581 O O . VAL A 1 75 ? 1.618 8.469 -4.758 1.00 92.81 75 VAL A O 1
ATOM 584 N N . GLU A 1 76 ? 2.867 8.183 -6.606 1.00 94.06 76 GLU A N 1
ATOM 585 C CA . GLU A 1 76 ? 2.214 9.235 -7.399 1.00 94.06 76 GLU A CA 1
ATOM 586 C C . GLU A 1 76 ? 0.707 8.981 -7.559 1.00 94.06 76 GLU A C 1
ATOM 588 O O . GLU A 1 76 ? -0.104 9.901 -7.444 1.00 94.06 76 GLU A O 1
ATOM 593 N N . TRP A 1 77 ? 0.313 7.724 -7.762 1.00 92.50 77 TRP A N 1
ATOM 594 C CA . TRP A 1 77 ? -1.088 7.318 -7.893 1.00 92.50 77 TRP A CA 1
ATOM 595 C C . TRP A 1 77 ? -1.827 7.190 -6.555 1.00 92.50 77 TRP A C 1
ATOM 597 O O . TRP A 1 77 ? -3.034 6.937 -6.546 1.00 92.50 77 TRP A O 1
ATOM 607 N N . GLY A 1 78 ? -1.137 7.382 -5.428 1.00 92.44 78 GLY A N 1
ATOM 608 C CA . GLY A 1 78 ? -1.733 7.369 -4.093 1.00 92.44 78 GLY A CA 1
ATOM 609 C C . GLY A 1 78 ? -1.979 5.973 -3.513 1.00 92.44 78 GLY A C 1
ATOM 610 O O . GLY A 1 78 ? -2.796 5.830 -2.600 1.00 92.44 78 GLY A O 1
ATOM 611 N N . PHE A 1 79 ? -1.298 4.938 -4.013 1.00 92.00 79 PHE A N 1
ATOM 612 C CA . PHE A 1 79 ? -1.316 3.622 -3.376 1.00 92.00 79 PHE A CA 1
ATOM 613 C C . PHE A 1 79 ? -0.475 3.628 -2.097 1.00 92.00 79 PHE A C 1
ATOM 615 O O . PHE A 1 79 ? 0.598 4.224 -2.040 1.00 92.00 79 PHE A O 1
ATOM 622 N N . ASN A 1 80 ? -0.946 2.922 -1.069 1.00 90.12 80 ASN A N 1
ATOM 623 C CA . ASN A 1 80 ? -0.292 2.878 0.243 1.00 90.12 80 ASN A CA 1
ATOM 624 C C . ASN A 1 80 ? -0.017 1.459 0.759 1.00 90.12 80 ASN A C 1
ATOM 626 O O . ASN A 1 80 ? 0.530 1.293 1.848 1.00 90.12 80 ASN A O 1
ATOM 630 N N . VAL A 1 81 ? -0.373 0.426 -0.008 1.00 91.88 81 VAL A N 1
ATOM 631 C CA . VAL A 1 81 ? -0.051 -0.962 0.330 1.00 91.88 81 VAL A CA 1
ATOM 632 C C . VAL A 1 81 ? 0.288 -1.769 -0.919 1.00 91.88 81 VAL A C 1
ATOM 634 O O . VAL A 1 81 ? -0.299 -1.589 -1.984 1.00 91.88 81 VAL A O 1
ATOM 637 N N . VAL A 1 82 ? 1.216 -2.713 -0.779 1.00 90.00 82 VAL A N 1
ATOM 638 C CA . VAL A 1 82 ? 1.508 -3.718 -1.803 1.00 90.00 82 VAL A CA 1
ATOM 639 C C . VAL A 1 82 ? 1.428 -5.095 -1.163 1.00 90.00 82 VAL A C 1
ATOM 641 O O . VAL A 1 82 ? 2.130 -5.389 -0.193 1.00 90.00 82 VAL A O 1
ATOM 644 N N . ARG A 1 83 ? 0.589 -5.974 -1.71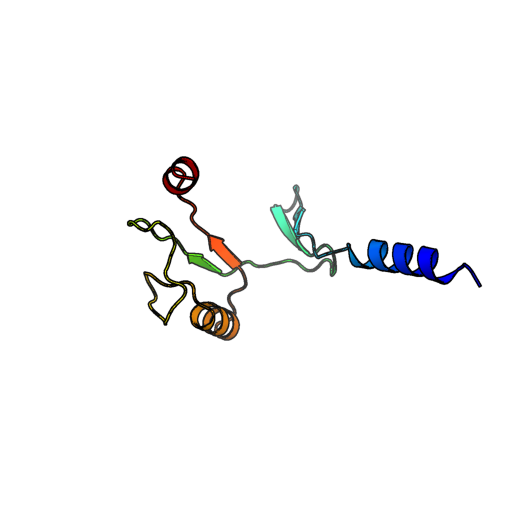4 1.00 89.56 83 ARG A N 1
ATOM 645 C CA . ARG A 1 83 ? 0.562 -7.383 -1.313 1.00 89.56 83 ARG A CA 1
ATOM 646 C C . ARG A 1 83 ? 1.584 -8.160 -2.133 1.00 89.56 83 ARG A C 1
ATOM 648 O O . ARG A 1 83 ? 1.351 -8.475 -3.299 1.00 89.56 83 ARG A O 1
ATOM 655 N N . LEU A 1 84 ? 2.699 -8.494 -1.492 1.00 86.19 84 LEU A N 1
ATOM 656 C CA . LEU A 1 84 ? 3.775 -9.274 -2.096 1.00 86.19 84 LEU A CA 1
ATOM 657 C C . LEU A 1 84 ? 3.436 -10.769 -2.092 1.00 86.19 84 LEU A C 1
ATOM 659 O O . LEU A 1 84 ? 3.253 -11.385 -1.038 1.00 86.19 84 LEU A O 1
ATOM 663 N N . GLY A 1 85 ? 3.368 -11.369 -3.279 1.00 77.94 85 GLY A N 1
ATOM 664 C CA . GLY A 1 85 ? 3.236 -12.815 -3.424 1.00 77.94 85 GLY A CA 1
ATOM 665 C C . GLY A 1 85 ? 4.593 -13.500 -3.325 1.00 77.94 85 GLY A C 1
ATOM 666 O O . GLY A 1 85 ? 5.423 -13.344 -4.212 1.00 77.94 85 GLY A O 1
ATOM 667 N N . ARG A 1 86 ? 4.809 -14.309 -2.283 1.00 67.69 86 ARG A N 1
ATOM 668 C CA . ARG A 1 86 ? 5.964 -15.218 -2.202 1.00 67.69 86 ARG A CA 1
ATOM 669 C C . ARG A 1 86 ? 5.559 -16.641 -2.572 1.00 67.69 86 ARG A C 1
ATOM 671 O O . ARG A 1 86 ? 4.589 -17.166 -2.031 1.00 67.69 86 ARG A O 1
ATOM 678 N N . TYR A 1 87 ? 6.343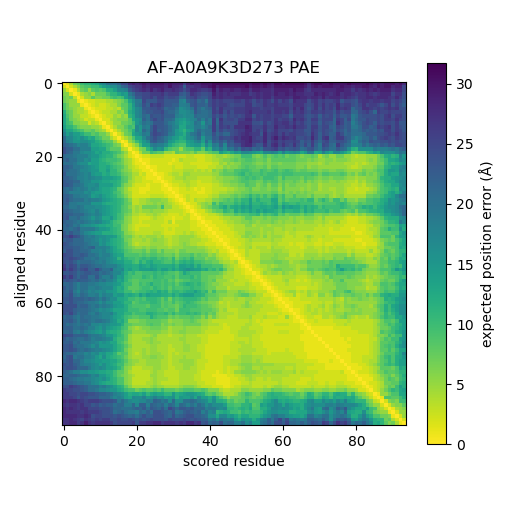 -17.288 -3.435 1.00 65.19 87 TYR A N 1
ATOM 679 C CA . TYR A 1 87 ? 6.185 -18.706 -3.770 1.00 65.19 87 TYR A CA 1
ATOM 680 C C . TYR A 1 87 ? 7.072 -19.568 -2.876 1.00 65.19 87 TYR A C 1
ATOM 682 O O . TYR A 1 87 ? 8.286 -19.383 -2.832 1.00 65.19 87 TYR A O 1
ATOM 690 N N . GLN A 1 88 ? 6.482 -20.552 -2.192 1.00 54.53 88 GLN A N 1
ATOM 691 C CA . GLN A 1 88 ? 7.206 -21.482 -1.314 1.00 54.53 88 GLN A CA 1
ATOM 692 C C . GLN A 1 88 ? 8.315 -22.256 -2.051 1.00 54.53 88 GLN A C 1
ATOM 694 O O . GLN A 1 88 ? 9.349 -22.554 -1.460 1.00 54.53 88 GLN A O 1
ATOM 699 N N . TYR A 1 89 ? 8.147 -22.514 -3.353 1.00 53.84 89 TYR A N 1
ATOM 700 C CA . TYR A 1 89 ? 9.181 -23.128 -4.192 1.00 53.84 89 TYR A CA 1
ATOM 701 C C . TYR A 1 89 ? 10.465 -22.285 -4.281 1.00 53.84 89 TYR A C 1
ATOM 703 O O . TYR A 1 89 ? 11.542 -22.860 -4.368 1.00 53.84 89 TYR A O 1
ATOM 711 N N . CYS A 1 90 ? 10.384 -20.952 -4.166 1.00 49.69 90 CYS A N 1
ATOM 712 C CA . CYS A 1 90 ? 11.556 -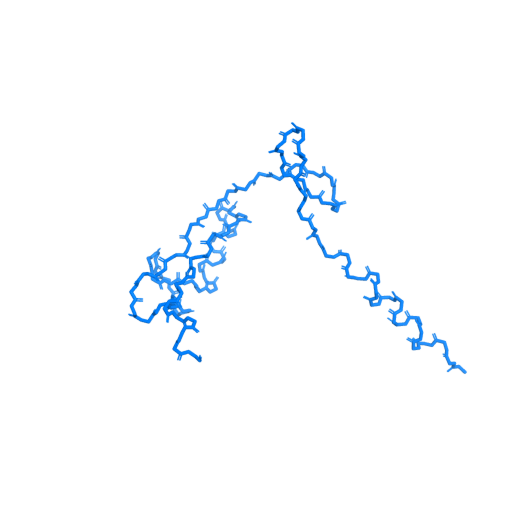20.070 -4.122 1.00 49.69 90 CYS A CA 1
ATOM 713 C C . CYS A 1 90 ? 12.366 -20.221 -2.818 1.00 49.69 90 CYS A C 1
ATOM 715 O O . CYS A 1 90 ? 13.573 -20.021 -2.827 1.00 49.69 90 CYS A O 1
ATOM 717 N N . LEU A 1 91 ? 11.725 -20.588 -1.701 1.00 55.31 91 LEU A N 1
ATOM 718 C CA . LEU A 1 91 ? 12.389 -20.751 -0.398 1.00 55.31 91 LEU A CA 1
ATOM 719 C C . LEU A 1 91 ? 13.032 -22.132 -0.213 1.00 55.31 91 LEU A C 1
ATOM 721 O O . LEU A 1 91 ? 13.835 -22.305 0.692 1.00 55.31 91 LEU A O 1
ATOM 725 N N . ARG A 1 92 ? 12.668 -23.121 -1.040 1.00 41.59 92 ARG A N 1
ATOM 726 C CA . ARG A 1 92 ? 13.198 -24.494 -0.959 1.00 41.59 92 ARG A CA 1
ATOM 727 C C . ARG A 1 92 ? 14.462 -24.710 -1.806 1.00 41.59 92 ARG A C 1
ATOM 729 O O . ARG A 1 92 ? 15.062 -25.774 -1.722 1.00 41.59 92 ARG A O 1
ATOM 736 N N . VAL A 1 93 ? 14.834 -23.737 -2.639 1.00 42.28 93 VAL A N 1
ATOM 737 C CA . VAL A 1 93 ? 15.987 -23.803 -3.561 1.00 42.28 93 VAL A CA 1
ATOM 738 C C . VAL A 1 93 ? 17.164 -22.938 -3.065 1.00 42.28 93 VAL A C 1
ATOM 740 O O . VAL A 1 93 ? 18.177 -22.833 -3.748 1.00 42.28 93 VAL A O 1
ATOM 743 N N . LEU A 1 94 ? 17.051 -22.350 -1.868 1.00 44.16 94 LEU A N 1
ATOM 744 C CA . LEU A 1 94 ? 18.132 -21.643 -1.174 1.00 44.16 94 LEU A CA 1
ATOM 745 C C . LEU A 1 94 ? 18.662 -22.474 -0.004 1.00 44.16 94 LEU A C 1
ATOM 747 O O . LEU A 1 94 ? 17.827 -23.115 0.675 1.00 44.16 94 LEU A O 1
#